Protein AF-A0A351NVY5-F1 (afdb_monomer_lite)

pLDDT: mean 91.72, std 10.59, range [46.0, 98.5]

Secondary structure (DSSP, 8-state):
-PPP----SEEEEEE-SS-TTSHHHHHHHHHHHHHHHHTTTSEEEEEE-TTSS--TTTHHHHHHTTSSSEE---GGGGTTT-GGGGGGGSTTSS-SHHHHHHH-

Radius of gyration: 17.21 Å; chains: 1; bounding box: 37×40×48 Å

Sequence (104 aa):
MSASAFAADVTMRISLQLPMKSHLGQNLQLFKKEVEAKSNGNIEVQIYDSAQLYKDKEVPAAVGSGAIEAGVASLTRYVGDVPAVDIFYQPFLFNSEEKVRKAV

Foldseek 3Di:
DDDPPPDALEEAEEEEQADLPDPVNVVVVVVQVVCCVVVVNNYHYHYDYNCPPHDQLCQVVCCVVVVGVYYDHDLVSCCVVPVVSCCVVPPPPPVDVVSVVVVD

Structure (mmCIF, N/CA/C/O backbone):
data_AF-A0A351NVY5-F1
#
_entry.id   AF-A0A351NVY5-F1
#
loop_
_atom_site.group_PDB
_atom_site.id
_atom_site.type_symbol
_atom_sit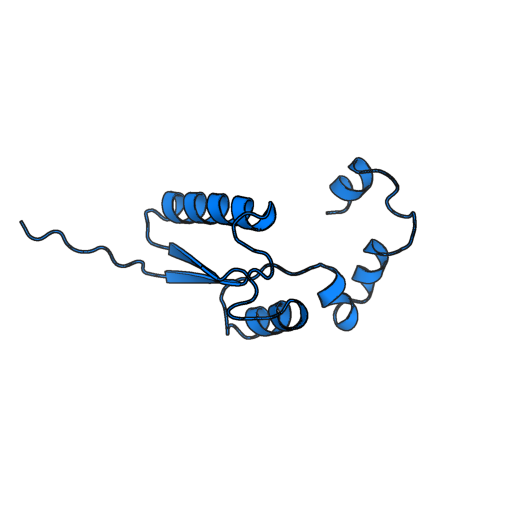e.label_atom_id
_atom_site.label_alt_id
_atom_site.label_comp_id
_atom_site.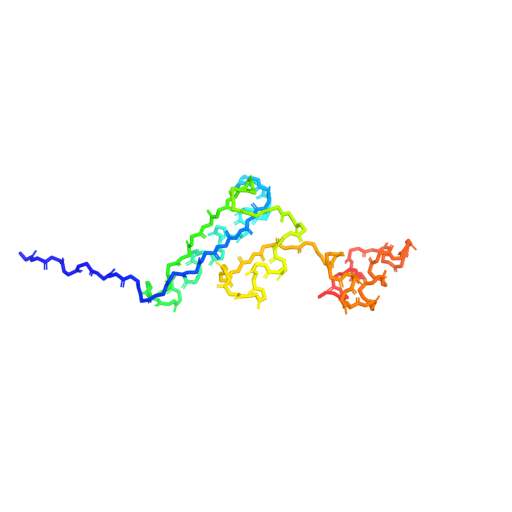label_asym_id
_atom_site.label_entity_id
_atom_site.label_seq_id
_atom_site.pdbx_PDB_ins_code
_atom_site.Cartn_x
_atom_site.Cartn_y
_atom_site.Cartn_z
_atom_site.occupancy
_atom_site.B_iso_or_equiv
_atom_site.auth_seq_id
_atom_site.auth_comp_id
_atom_site.auth_asym_id
_atom_site.auth_atom_id
_atom_site.pdbx_PDB_model_num
ATOM 1 N N . MET A 1 1 ? -21.223 22.208 26.551 1.00 46.00 1 MET A N 1
ATOM 2 C CA . MET A 1 1 ? -21.646 21.267 25.496 1.00 46.00 1 MET A CA 1
ATOM 3 C C . MET A 1 1 ? -20.537 20.244 25.360 1.00 46.00 1 MET A C 1
ATOM 5 O O . MET A 1 1 ? -19.420 20.641 25.061 1.00 46.00 1 MET A O 1
ATOM 9 N N . SER A 1 2 ? -20.800 18.987 25.713 1.00 54.53 2 SER A N 1
ATOM 10 C CA . SER A 1 2 ? -19.815 17.914 25.564 1.00 54.53 2 SER A CA 1
ATOM 11 C C . SER A 1 2 ? -19.780 17.535 24.087 1.00 54.53 2 SER A C 1
ATOM 13 O O . SER A 1 2 ? -20.818 17.171 23.539 1.00 54.53 2 SER A O 1
ATOM 15 N N . ALA A 1 3 ? -18.638 17.702 23.425 1.00 53.91 3 ALA A N 1
ATOM 16 C CA . ALA A 1 3 ? -18.465 17.204 22.069 1.00 53.91 3 ALA A CA 1
ATOM 17 C C . ALA A 1 3 ? -18.416 15.673 22.148 1.00 53.91 3 ALA A C 1
ATOM 19 O O . ALA A 1 3 ? -17.534 15.123 22.807 1.00 53.91 3 ALA A O 1
ATOM 20 N N . SER A 1 4 ? -19.375 14.984 21.527 1.00 55.31 4 SER A N 1
ATOM 21 C CA . SER A 1 4 ? -19.255 13.543 21.314 1.00 55.31 4 SER A CA 1
ATOM 22 C C . SER A 1 4 ? -18.008 13.303 20.469 1.00 55.31 4 SER A C 1
ATOM 24 O O . SER A 1 4 ? -17.909 13.807 19.351 1.00 55.31 4 SER A O 1
ATOM 26 N N . ALA A 1 5 ? -17.042 12.569 21.015 1.00 59.62 5 ALA A N 1
ATOM 27 C CA . ALA A 1 5 ? -15.935 12.048 20.235 1.00 59.62 5 ALA A CA 1
ATOM 28 C C . ALA A 1 5 ? -16.509 11.019 19.251 1.00 59.62 5 ALA A C 1
ATOM 30 O O . ALA A 1 5 ? -16.984 9.965 19.672 1.00 59.62 5 ALA A O 1
ATOM 31 N N . PHE A 1 6 ? -16.513 11.338 17.957 1.00 60.62 6 PHE A N 1
ATOM 32 C CA . PHE A 1 6 ? -16.730 10.339 16.915 1.00 60.62 6 PHE A CA 1
ATOM 33 C C . PHE A 1 6 ? -15.454 9.499 16.832 1.00 60.62 6 PHE A C 1
ATOM 35 O O . PHE A 1 6 ? -14.436 9.962 16.320 1.00 60.62 6 PHE A O 1
ATOM 42 N N . ALA A 1 7 ? -15.483 8.308 17.428 1.00 66.56 7 ALA A N 1
ATOM 43 C CA . ALA A 1 7 ? -14.469 7.293 17.177 1.00 66.56 7 ALA A CA 1
ATOM 44 C C . ALA A 1 7 ? -14.688 6.731 15.766 1.00 66.56 7 ALA A C 1
ATOM 46 O O . ALA A 1 7 ? -15.835 6.594 15.344 1.00 66.56 7 ALA A O 1
ATOM 47 N N . ALA A 1 8 ? -13.609 6.432 15.042 1.00 77.38 8 ALA A N 1
ATOM 48 C CA . ALA A 1 8 ? -13.726 5.739 13.766 1.00 77.38 8 ALA A CA 1
ATOM 49 C C . ALA A 1 8 ? -14.306 4.335 13.992 1.00 77.38 8 ALA A C 1
ATOM 51 O O . ALA A 1 8 ? -13.911 3.640 14.931 1.00 77.38 8 ALA A O 1
ATOM 52 N N . ASP A 1 9 ? -15.213 3.915 13.116 1.00 86.94 9 ASP A N 1
ATOM 53 C CA . ASP A 1 9 ? -15.832 2.589 13.186 1.00 86.94 9 ASP A CA 1
ATOM 54 C C . ASP A 1 9 ? -14.860 1.490 12.728 1.00 86.94 9 ASP A C 1
ATOM 56 O O . ASP A 1 9 ? -14.973 0.333 13.137 1.00 86.94 9 ASP A O 1
ATOM 60 N N . VAL A 1 10 ? -13.897 1.844 11.868 1.00 94.56 10 VAL A N 1
ATOM 61 C CA . VAL A 1 10 ? -12.908 0.925 11.298 1.00 94.56 10 VAL A CA 1
ATOM 62 C C . VAL A 1 10 ? -11.524 1.569 11.288 1.00 94.56 10 VAL A C 1
ATOM 64 O O . VAL A 1 10 ? -11.350 2.687 10.807 1.00 94.56 10 VAL A O 1
ATOM 67 N N . THR A 1 11 ? -10.511 0.828 11.738 1.00 96.75 11 THR A N 1
ATOM 68 C CA . THR A 1 11 ? -9.100 1.200 11.566 1.00 96.75 11 THR A CA 1
ATOM 69 C C . THR A 1 11 ? -8.475 0.346 10.466 1.00 96.75 11 THR A C 1
ATOM 71 O O . THR A 1 11 ? -8.442 -0.877 10.567 1.00 96.75 11 THR A O 1
ATOM 74 N N . MET A 1 12 ? -7.947 0.986 9.425 1.00 97.81 12 MET A N 1
ATOM 75 C CA . MET A 1 12 ? -7.156 0.351 8.375 1.00 97.81 12 MET A CA 1
ATOM 76 C C . MET A 1 12 ? -5.672 0.602 8.636 1.00 97.81 12 MET A C 1
ATOM 78 O O . MET A 1 12 ? -5.160 1.700 8.399 1.00 97.81 12 MET A O 1
ATOM 82 N N . ARG A 1 13 ? -4.956 -0.420 9.105 1.00 98.44 13 ARG A N 1
ATOM 83 C CA . ARG A 1 13 ? -3.507 -0.351 9.295 1.00 98.44 13 ARG A CA 1
ATOM 84 C C . ARG A 1 13 ? -2.806 -0.724 7.992 1.00 98.44 13 ARG A C 1
ATOM 86 O O . ARG A 1 13 ? -3.191 -1.679 7.321 1.00 98.44 13 ARG A O 1
ATOM 93 N N . ILE A 1 14 ? -1.766 0.025 7.640 1.00 98.50 14 ILE A N 1
ATOM 94 C CA . ILE A 1 14 ? -0.986 -0.169 6.416 1.00 98.50 14 ILE A CA 1
ATOM 95 C C . ILE A 1 14 ? 0.485 -0.334 6.776 1.00 98.50 14 ILE A C 1
ATOM 97 O O . ILE A 1 14 ? 1.078 0.562 7.377 1.00 98.50 14 ILE A O 1
ATOM 101 N N . SER A 1 15 ? 1.098 -1.450 6.378 1.00 98.12 15 SER A N 1
ATOM 102 C CA . SER A 1 15 ? 2.551 -1.625 6.495 1.00 98.12 15 SER A CA 1
ATOM 103 C C . SER A 1 15 ? 3.284 -1.096 5.259 1.00 98.12 15 SER A C 1
ATOM 105 O O . SER A 1 15 ? 2.919 -1.414 4.126 1.00 98.12 15 SER A O 1
ATOM 107 N N . LEU A 1 16 ? 4.344 -0.316 5.486 1.00 98.19 16 LEU A N 1
ATOM 108 C CA . LEU A 1 16 ? 5.252 0.196 4.463 1.00 98.19 16 LEU A CA 1
ATOM 109 C C . LEU A 1 16 ? 6.710 -0.057 4.875 1.00 98.19 16 LEU A C 1
ATOM 111 O O . LEU A 1 16 ? 7.127 0.232 5.993 1.00 98.19 16 LEU A O 1
ATOM 115 N N . GLN A 1 17 ? 7.523 -0.556 3.948 1.00 97.12 17 GLN A N 1
ATOM 116 C CA . GLN A 1 17 ? 8.927 -0.891 4.222 1.00 97.12 17 GLN A CA 1
ATOM 117 C C . GLN A 1 17 ? 9.853 0.322 4.133 1.00 97.12 17 GLN A C 1
ATOM 119 O O . GLN A 1 17 ? 10.921 0.335 4.740 1.00 97.12 17 GLN A O 1
ATOM 124 N N . LEU A 1 18 ? 9.459 1.337 3.366 1.00 97.44 18 LEU A N 1
ATOM 125 C CA . LEU A 1 18 ? 10.225 2.565 3.187 1.00 97.44 18 LEU A CA 1
ATOM 126 C C . LEU A 1 18 ? 9.834 3.629 4.225 1.00 97.44 18 LEU A C 1
ATOM 128 O O . LEU A 1 18 ? 8.734 3.575 4.770 1.00 97.44 18 LEU A O 1
ATOM 132 N N . PRO A 1 19 ? 10.686 4.639 4.467 1.00 97.75 19 PRO A N 1
ATOM 133 C CA . PRO A 1 19 ? 10.322 5.776 5.308 1.00 97.75 19 PRO A CA 1
ATOM 134 C C . PRO A 1 19 ? 9.189 6.621 4.707 1.00 97.75 19 PRO A C 1
ATOM 136 O O . PRO A 1 19 ? 9.086 6.736 3.480 1.00 97.75 19 PRO A O 1
ATOM 139 N N . MET A 1 20 ? 8.431 7.332 5.546 1.00 97.62 20 MET A N 1
ATOM 140 C CA . MET A 1 20 ? 7.337 8.223 5.115 1.00 97.62 20 MET A CA 1
ATOM 141 C C . MET A 1 20 ? 7.754 9.315 4.118 1.00 97.62 20 MET A C 1
ATOM 143 O O . MET A 1 20 ? 6.944 9.756 3.307 1.00 97.62 20 MET A O 1
ATOM 147 N N . LYS A 1 21 ? 9.027 9.733 4.126 1.00 97.00 21 LYS A N 1
ATOM 148 C CA . LYS A 1 21 ? 9.568 10.708 3.160 1.00 97.00 21 LYS A CA 1
ATOM 149 C C . LYS A 1 21 ? 9.746 10.158 1.737 1.00 97.00 21 LYS A C 1
ATOM 151 O O . LYS A 1 21 ? 10.026 10.931 0.827 1.00 97.00 21 LYS A O 1
ATOM 156 N N . SER A 1 22 ? 9.655 8.841 1.546 1.00 98.00 22 SER A N 1
ATOM 157 C CA . SER A 1 22 ? 9.731 8.210 0.223 1.00 98.00 22 SER A CA 1
ATOM 158 C C . SER A 1 22 ? 8.509 8.551 -0.634 1.00 98.00 22 SER A C 1
ATOM 160 O O . SER A 1 22 ? 7.460 8.922 -0.112 1.00 98.00 22 SER A O 1
ATOM 162 N N . HIS A 1 23 ? 8.615 8.372 -1.953 1.00 96.56 23 HIS A N 1
ATOM 163 C CA . HIS A 1 23 ? 7.486 8.586 -2.864 1.00 96.56 23 HIS A CA 1
ATOM 164 C C . HIS A 1 23 ? 6.274 7.702 -2.512 1.00 96.56 23 HIS A C 1
ATOM 166 O O . HIS A 1 23 ? 5.145 8.179 -2.562 1.00 96.56 23 HIS A O 1
ATOM 172 N N . LEU A 1 24 ? 6.493 6.453 -2.077 1.00 97.12 24 LEU A N 1
ATOM 173 C CA . LEU A 1 24 ? 5.416 5.571 -1.609 1.00 97.12 24 LEU A CA 1
ATOM 174 C C . LEU A 1 24 ? 4.797 6.070 -0.299 1.00 97.12 24 LEU A C 1
ATOM 176 O O . LEU A 1 24 ? 3.577 6.071 -0.170 1.00 97.12 24 LEU A O 1
ATOM 180 N N . GLY A 1 25 ? 5.617 6.554 0.638 1.00 97.94 25 GLY A N 1
ATOM 181 C CA . GLY A 1 25 ? 5.138 7.160 1.882 1.00 97.94 25 GLY A CA 1
ATOM 182 C C . GLY A 1 25 ? 4.277 8.401 1.641 1.00 97.94 25 GLY A C 1
ATOM 183 O O . GLY A 1 25 ? 3.188 8.517 2.201 1.00 97.94 25 GLY A O 1
ATOM 184 N N . GLN A 1 26 ? 4.700 9.290 0.739 1.00 98.31 26 GLN A N 1
ATOM 185 C CA . GLN A 1 26 ? 3.898 10.457 0.358 1.00 98.31 26 GLN A CA 1
ATOM 186 C C . GLN A 1 26 ? 2.595 10.066 -0.351 1.00 98.31 26 GLN A C 1
ATOM 188 O O . GLN A 1 26 ? 1.558 10.681 -0.103 1.00 98.31 26 GLN A O 1
ATOM 193 N N . ASN A 1 27 ? 2.620 9.017 -1.177 1.00 97.88 27 ASN A N 1
ATOM 194 C CA . ASN A 1 27 ? 1.417 8.512 -1.832 1.00 97.88 27 ASN A CA 1
ATOM 195 C C . ASN A 1 27 ? 0.425 7.918 -0.813 1.00 97.88 27 ASN A C 1
ATOM 197 O O . ASN A 1 27 ? -0.765 8.218 -0.863 1.00 97.88 27 ASN A O 1
ATOM 201 N N . LEU A 1 28 ? 0.907 7.159 0.180 1.00 98.25 28 LEU A N 1
ATOM 202 C CA . LEU A 1 28 ? 0.065 6.671 1.279 1.00 98.25 28 LEU A CA 1
ATOM 203 C C . LEU A 1 28 ? -0.475 7.808 2.154 1.00 98.25 28 LEU A C 1
ATOM 205 O O . LEU A 1 28 ? -1.607 7.733 2.623 1.00 98.25 28 LEU A O 1
ATOM 209 N N . GLN A 1 29 ? 0.288 8.885 2.348 1.00 98.19 29 GLN A N 1
ATOM 210 C CA . GLN A 1 29 ? -0.198 10.061 3.067 1.00 98.19 29 GLN A CA 1
ATOM 211 C C . GLN A 1 29 ? -1.371 10.734 2.341 1.00 98.19 29 GLN A C 1
ATOM 213 O O . GLN A 1 29 ? -2.294 11.219 3.001 1.00 98.19 29 GLN A O 1
ATOM 218 N N . LEU A 1 30 ? -1.343 10.772 1.005 1.00 98.31 30 LEU A N 1
ATOM 219 C CA . LEU A 1 30 ? -2.468 11.231 0.192 1.00 98.31 30 LEU A CA 1
ATOM 220 C C . LEU A 1 30 ? -3.644 10.250 0.282 1.00 98.31 30 LEU A C 1
ATOM 222 O O . LEU A 1 30 ? -4.762 10.677 0.556 1.00 98.31 30 LEU A O 1
ATOM 226 N N . PHE A 1 31 ? -3.386 8.948 0.138 1.00 98.38 31 PHE A N 1
ATOM 227 C CA . PHE A 1 31 ? -4.396 7.897 0.279 1.00 98.38 31 PHE A CA 1
ATOM 228 C C . PHE A 1 31 ? -5.138 7.985 1.620 1.00 98.38 31 PHE A C 1
ATOM 230 O O . PHE A 1 31 ? -6.364 8.016 1.630 1.00 98.38 31 PHE A O 1
ATOM 237 N N . LYS A 1 32 ? -4.409 8.117 2.738 1.00 98.38 32 LYS A N 1
ATOM 238 C CA . LYS A 1 32 ? -4.979 8.323 4.080 1.00 98.38 32 LYS A CA 1
ATOM 239 C C . LYS A 1 32 ? -5.962 9.491 4.098 1.00 98.38 32 LYS A C 1
ATOM 241 O O . LYS A 1 32 ? -7.098 9.314 4.523 1.00 98.38 32 LYS A O 1
ATOM 246 N N . LYS A 1 33 ? -5.546 10.661 3.595 1.00 98.25 33 LYS A N 1
ATOM 247 C CA . LYS A 1 33 ? -6.397 11.863 3.559 1.00 98.25 33 LYS A CA 1
ATOM 248 C C . LYS A 1 33 ? -7.666 11.636 2.739 1.00 98.25 33 LYS A C 1
ATOM 250 O O . LYS A 1 33 ? -8.746 12.015 3.176 1.00 98.25 33 LYS A O 1
ATOM 255 N N . GLU A 1 34 ? -7.537 11.016 1.569 1.00 98.38 34 GLU A N 1
ATOM 256 C CA . GLU A 1 34 ? -8.667 10.741 0.678 1.00 98.38 34 GLU A CA 1
ATOM 257 C C . GLU A 1 34 ? -9.659 9.743 1.289 1.00 98.38 34 GLU A C 1
ATOM 259 O O . GLU A 1 34 ? -10.866 9.954 1.194 1.00 98.38 34 GLU A O 1
ATOM 264 N N . VAL A 1 35 ? -9.173 8.676 1.930 1.00 98.12 35 VAL A N 1
ATOM 265 C CA . VAL A 1 35 ? -10.021 7.663 2.579 1.00 98.12 35 VAL A CA 1
ATOM 266 C C . VAL A 1 35 ? -10.749 8.248 3.782 1.00 98.12 35 VAL A C 1
ATOM 268 O O . VAL A 1 35 ? -11.965 8.092 3.893 1.00 98.12 35 VAL A O 1
ATOM 271 N N . GLU A 1 36 ? -10.042 8.964 4.654 1.00 97.69 36 GLU A N 1
ATOM 272 C CA . GLU A 1 36 ? -10.638 9.594 5.836 1.00 97.69 36 GLU A CA 1
ATOM 273 C C . GLU A 1 36 ? -11.685 10.641 5.442 1.00 97.69 36 GLU A C 1
ATOM 275 O O . GLU A 1 36 ? -12.783 10.655 5.996 1.00 97.69 36 GLU A O 1
ATOM 280 N N . ALA 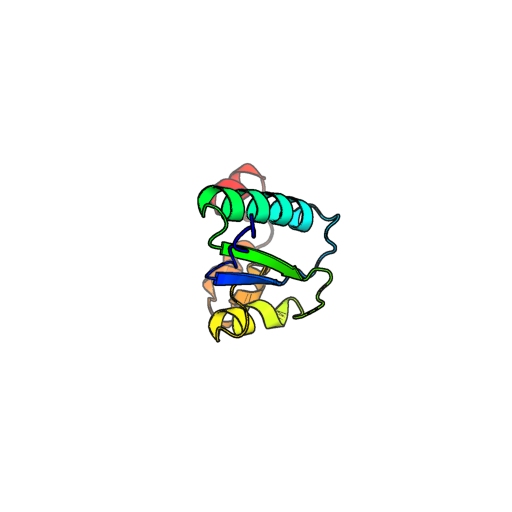A 1 37 ? -11.408 11.461 4.422 1.00 97.56 37 ALA A N 1
ATOM 281 C CA . ALA A 1 37 ? -12.366 12.445 3.926 1.00 97.56 37 ALA A CA 1
ATOM 282 C C . ALA A 1 37 ? -13.600 11.790 3.282 1.00 97.56 37 ALA A C 1
ATOM 284 O O . ALA A 1 37 ? -14.729 12.151 3.604 1.00 97.56 37 ALA A O 1
ATOM 285 N N . LYS A 1 38 ? -13.411 10.808 2.391 1.00 97.69 38 LYS A N 1
ATOM 286 C CA . LYS A 1 38 ? -14.522 10.158 1.668 1.00 97.69 38 LYS A CA 1
ATOM 287 C C . LYS A 1 38 ? -15.366 9.247 2.551 1.00 97.69 38 LYS A C 1
ATOM 289 O O . LYS A 1 38 ? -16.535 9.031 2.248 1.00 97.69 38 LYS A O 1
ATOM 294 N N . SER A 1 39 ? -14.790 8.727 3.632 1.00 96.81 39 SER A N 1
ATOM 295 C CA . SER A 1 39 ? -15.516 7.948 4.637 1.00 96.81 39 SER A CA 1
ATOM 296 C C . SER A 1 39 ? -16.188 8.813 5.706 1.00 96.81 39 SER A C 1
ATOM 298 O O . SER A 1 39 ? -16.791 8.260 6.619 1.00 96.81 39 SER A O 1
ATOM 300 N N . ASN A 1 40 ? -16.101 10.149 5.616 1.00 94.88 40 ASN A N 1
ATOM 301 C CA . ASN A 1 40 ? -16.556 11.079 6.656 1.00 94.88 40 ASN A CA 1
ATOM 302 C C . ASN A 1 40 ? -15.965 10.762 8.045 1.00 94.88 40 ASN A C 1
ATOM 304 O O . ASN A 1 40 ? -16.626 10.953 9.061 1.00 94.88 40 ASN A O 1
ATOM 308 N N . GLY A 1 41 ? -14.726 10.265 8.087 1.00 92.31 41 GLY A N 1
ATOM 309 C CA . GLY A 1 41 ? -14.042 9.870 9.319 1.00 92.31 41 GLY A CA 1
ATOM 310 C C . GLY A 1 41 ? -14.394 8.476 9.849 1.00 92.31 41 GLY A C 1
ATOM 311 O O . GLY A 1 41 ? -13.823 8.069 10.855 1.00 92.31 41 GLY A O 1
ATOM 312 N N . ASN A 1 42 ? -15.271 7.715 9.183 1.00 95.12 42 ASN A N 1
ATOM 313 C CA . ASN A 1 42 ? -15.633 6.364 9.632 1.00 95.12 42 ASN A CA 1
ATOM 314 C C . ASN A 1 42 ? -14.482 5.355 9.478 1.00 95.12 42 ASN A C 1
ATOM 316 O O . ASN A 1 42 ? -14.478 4.328 10.157 1.00 95.12 42 ASN A O 1
ATOM 320 N N . ILE A 1 43 ? -13.521 5.627 8.587 1.00 97.25 43 ILE A N 1
ATOM 321 C CA . ILE A 1 43 ? -12.310 4.820 8.411 1.00 97.25 43 ILE A CA 1
ATOM 322 C C . ILE A 1 43 ? -11.100 5.655 8.815 1.00 97.25 43 ILE A C 1
ATOM 324 O O . ILE A 1 43 ? -10.784 6.633 8.143 1.00 97.25 43 ILE A O 1
ATOM 328 N N . GLU A 1 44 ? -10.386 5.230 9.854 1.00 97.75 44 GLU A N 1
ATOM 329 C CA . GLU A 1 44 ? -9.082 5.780 10.226 1.00 97.75 44 GLU A CA 1
ATOM 330 C C . GLU A 1 44 ? -7.965 4.983 9.545 1.00 97.75 44 GLU A C 1
ATOM 332 O O . GLU A 1 44 ? -7.896 3.762 9.677 1.00 97.75 44 GLU A O 1
ATOM 337 N N . VAL A 1 45 ? -7.049 5.658 8.849 1.00 98.25 45 VAL A N 1
ATOM 338 C CA . VAL A 1 45 ? -5.897 5.000 8.215 1.00 98.25 45 VAL A CA 1
ATOM 339 C C . VAL A 1 45 ? -4.642 5.202 9.059 1.00 98.25 45 VAL A C 1
ATOM 341 O O . VAL A 1 45 ? -4.198 6.330 9.268 1.00 98.25 45 VAL A O 1
ATOM 344 N N . GLN A 1 46 ? -4.000 4.122 9.492 1.00 98.19 46 GLN A N 1
ATOM 345 C CA . GLN A 1 46 ? -2.756 4.170 10.269 1.00 98.19 46 GLN A CA 1
ATOM 346 C C . GLN A 1 46 ? -1.605 3.581 9.457 1.00 98.19 46 GLN A C 1
ATOM 348 O O . GLN A 1 46 ? -1.648 2.421 9.058 1.00 98.19 46 GLN A O 1
ATOM 353 N N . ILE A 1 47 ? -0.568 4.377 9.192 1.00 98.50 47 ILE A N 1
ATOM 354 C CA . ILE A 1 47 ? 0.570 3.961 8.363 1.00 98.50 47 ILE A CA 1
ATOM 355 C C . ILE A 1 47 ? 1.759 3.644 9.270 1.00 98.50 47 ILE A C 1
ATOM 357 O O . ILE A 1 47 ? 2.221 4.509 10.012 1.00 98.50 47 ILE A O 1
ATOM 361 N N . TYR A 1 48 ? 2.274 2.422 9.160 1.00 98.25 48 TYR A N 1
ATOM 362 C CA . TYR A 1 48 ? 3.464 1.943 9.857 1.00 98.25 48 TYR A CA 1
ATOM 363 C C . TYR A 1 48 ? 4.598 1.784 8.852 1.00 98.25 48 TYR A C 1
ATOM 365 O O . TYR A 1 48 ? 4.669 0.795 8.116 1.00 98.25 48 TYR A O 1
ATOM 373 N N . ASP A 1 49 ? 5.452 2.798 8.789 1.00 97.94 49 ASP A N 1
ATOM 374 C CA . ASP A 1 49 ? 6.540 2.900 7.824 1.00 97.94 49 ASP A CA 1
ATOM 375 C C . ASP A 1 49 ? 7.812 2.183 8.299 1.00 97.94 49 ASP A C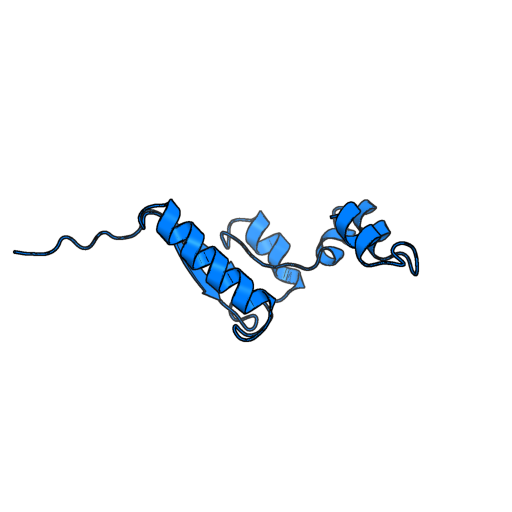 1
ATOM 377 O O . ASP A 1 49 ? 7.840 1.558 9.359 1.00 97.94 49 ASP A O 1
ATOM 381 N N . SER A 1 50 ? 8.881 2.258 7.501 1.00 97.44 50 SER A N 1
ATOM 382 C CA . SER A 1 50 ? 10.215 1.757 7.868 1.00 97.44 50 SER A CA 1
ATOM 383 C C . SER A 1 50 ? 10.232 0.297 8.355 1.00 97.44 50 SER A C 1
ATOM 385 O O . SER A 1 50 ? 11.054 -0.074 9.192 1.00 97.44 50 SER A O 1
ATOM 387 N N . ALA A 1 51 ? 9.314 -0.528 7.834 1.00 96.62 51 ALA A N 1
ATOM 388 C CA . ALA A 1 51 ? 9.128 -1.927 8.215 1.00 96.62 51 ALA A CA 1
ATOM 389 C C . ALA A 1 51 ? 8.922 -2.143 9.732 1.00 96.62 51 ALA A C 1
ATOM 391 O O . ALA A 1 51 ? 9.339 -3.170 10.265 1.00 96.62 51 ALA A O 1
ATOM 392 N N . GLN A 1 52 ? 8.272 -1.197 10.425 1.00 97.62 52 GLN A N 1
ATOM 393 C CA . GLN A 1 52 ? 7.980 -1.296 11.863 1.00 97.62 52 GLN A CA 1
ATOM 394 C C . GLN A 1 52 ? 7.183 -2.556 12.233 1.00 97.62 52 GLN A C 1
ATOM 396 O O . GLN A 1 52 ? 7.428 -3.143 13.284 1.00 97.62 52 GLN A O 1
ATOM 401 N N . LEU A 1 53 ? 6.232 -2.961 11.381 1.00 96.88 53 LEU A N 1
ATOM 402 C CA . LEU A 1 53 ? 5.390 -4.141 11.614 1.00 96.88 53 LEU A CA 1
ATOM 403 C C . LEU A 1 53 ? 5.852 -5.373 10.829 1.00 96.88 53 LEU A C 1
ATOM 405 O O . LEU A 1 53 ? 6.002 -6.442 11.411 1.00 96.88 53 LEU A O 1
ATOM 409 N N . TYR A 1 54 ? 6.074 -5.228 9.518 1.00 97.38 54 TYR A N 1
ATOM 410 C CA . TYR A 1 54 ? 6.387 -6.344 8.623 1.00 97.38 54 TYR A CA 1
ATOM 411 C C . TYR A 1 54 ? 7.475 -5.970 7.617 1.00 97.38 54 TYR A C 1
ATOM 413 O O . TYR A 1 54 ? 7.490 -4.870 7.047 1.00 97.38 54 TYR A O 1
ATOM 421 N N . LYS A 1 55 ? 8.374 -6.917 7.344 1.00 95.38 55 LYS A N 1
ATOM 422 C CA . LYS A 1 55 ? 9.345 -6.825 6.247 1.00 95.38 55 LYS A CA 1
ATOM 423 C C . LYS A 1 55 ? 8.665 -7.151 4.919 1.00 95.38 55 LYS A C 1
ATOM 425 O O . LYS A 1 55 ? 7.662 -7.849 4.879 1.00 95.38 55 LYS A O 1
ATOM 430 N N . ASP A 1 56 ? 9.270 -6.721 3.813 1.00 91.31 56 ASP A N 1
ATOM 431 C CA . ASP A 1 56 ? 8.708 -6.840 2.451 1.00 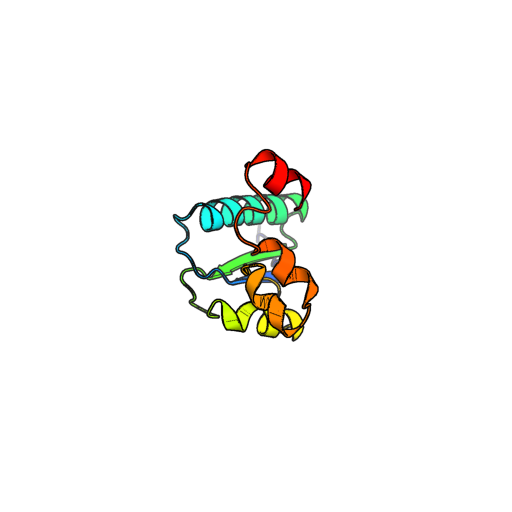91.31 56 ASP A CA 1
ATOM 432 C C . ASP A 1 56 ? 8.179 -8.250 2.112 1.00 91.31 56 ASP A C 1
ATOM 434 O O . ASP A 1 56 ? 7.098 -8.410 1.559 1.00 91.31 56 ASP A O 1
ATOM 438 N N . LYS A 1 57 ? 8.909 -9.303 2.508 1.00 92.25 57 LYS A N 1
ATOM 439 C CA . LYS A 1 57 ? 8.518 -10.700 2.244 1.00 92.25 57 LYS A CA 1
ATOM 440 C C . LYS A 1 57 ? 7.343 -11.212 3.088 1.00 92.25 57 LYS A C 1
ATOM 442 O O . LYS A 1 57 ? 6.797 -12.258 2.771 1.00 92.25 57 LYS A O 1
ATOM 447 N N . GLU A 1 58 ? 7.013 -10.533 4.181 1.00 95.12 58 GLU A N 1
ATOM 448 C CA . GLU A 1 58 ? 5.984 -10.946 5.145 1.00 95.12 58 GLU A CA 1
ATOM 449 C C . GLU A 1 58 ? 4.628 -10.302 4.829 1.00 95.12 58 GLU A C 1
ATOM 451 O O . GLU A 1 58 ? 3.593 -10.838 5.222 1.00 95.12 58 GLU A O 1
ATOM 456 N N . VAL A 1 59 ? 4.622 -9.183 4.091 1.00 96.19 59 VAL A N 1
ATOM 457 C CA . VAL A 1 59 ? 3.414 -8.393 3.805 1.00 96.19 59 VAL A CA 1
ATOM 458 C C . VAL A 1 59 ? 2.303 -9.213 3.138 1.00 96.19 59 VAL A C 1
ATOM 460 O O . VAL A 1 59 ? 1.185 -9.156 3.650 1.00 96.19 59 VAL A O 1
ATOM 463 N N . PRO A 1 60 ? 2.549 -10.002 2.067 1.00 94.50 60 PRO A N 1
ATOM 464 C CA . PRO A 1 60 ? 1.474 -10.761 1.424 1.00 94.50 60 PRO A CA 1
ATOM 465 C C . PRO A 1 60 ? 0.757 -11.723 2.378 1.00 94.50 60 PRO A C 1
ATOM 467 O O . PRO A 1 60 ? -0.470 -11.761 2.415 1.00 94.50 60 PRO A O 1
ATOM 470 N N . ALA A 1 61 ? 1.514 -12.451 3.205 1.00 94.69 61 ALA A N 1
ATOM 471 C CA . ALA A 1 61 ? 0.953 -13.387 4.176 1.00 94.69 61 ALA A CA 1
ATOM 472 C C . ALA A 1 61 ? 0.231 -12.666 5.329 1.00 94.69 61 ALA A C 1
ATOM 474 O O . ALA A 1 61 ? -0.822 -13.119 5.784 1.00 94.69 61 ALA A O 1
ATOM 475 N N . ALA A 1 62 ? 0.764 -11.531 5.794 1.00 97.31 62 ALA A N 1
ATOM 476 C CA . ALA A 1 62 ? 0.138 -10.732 6.846 1.00 97.31 62 ALA A CA 1
ATOM 477 C C . ALA A 1 62 ? -1.219 -10.162 6.402 1.00 97.31 62 ALA A C 1
ATOM 479 O O . ALA A 1 62 ? -2.188 -10.242 7.154 1.00 97.31 62 ALA A O 1
ATOM 480 N N . VAL A 1 63 ? -1.308 -9.649 5.170 1.00 96.69 63 VAL A N 1
ATOM 481 C CA . VAL A 1 63 ? -2.573 -9.171 4.591 1.00 96.69 63 VAL A CA 1
ATOM 482 C C . VAL A 1 63 ? -3.517 -10.342 4.311 1.00 96.69 63 VAL A C 1
ATOM 484 O O . VAL A 1 63 ? -4.671 -10.313 4.728 1.00 96.69 63 VAL A O 1
ATOM 487 N N . GLY A 1 64 ? -3.034 -11.413 3.672 1.00 94.81 64 GLY A N 1
ATOM 488 C CA . GLY A 1 64 ? -3.858 -12.571 3.304 1.00 94.81 64 GLY A CA 1
ATOM 489 C C . GLY A 1 64 ? -4.457 -13.331 4.495 1.00 94.81 64 GLY A C 1
ATOM 490 O O . GLY A 1 64 ? -5.525 -13.921 4.367 1.00 94.81 64 GLY A O 1
ATOM 491 N N . SER A 1 65 ? -3.804 -13.290 5.660 1.00 96.94 65 SER A N 1
ATOM 492 C CA . SER A 1 65 ? -4.329 -13.860 6.913 1.00 96.94 65 SER A CA 1
ATOM 493 C C . SER A 1 65 ? -5.239 -12.912 7.701 1.00 96.94 65 SER A C 1
ATOM 495 O O . SER A 1 65 ? -5.839 -13.337 8.686 1.00 96.94 65 SER A O 1
ATOM 497 N N . GLY A 1 66 ? -5.338 -11.639 7.303 1.00 97.00 66 GLY A N 1
ATOM 498 C CA . GLY A 1 66 ? -6.068 -10.608 8.045 1.00 97.00 66 GLY A CA 1
ATOM 499 C C . GLY A 1 66 ? -5.343 -10.094 9.294 1.00 97.00 66 GLY A C 1
ATOM 500 O O . GLY A 1 66 ? -5.960 -9.442 10.131 1.00 97.00 66 GLY A O 1
ATOM 501 N N . ALA A 1 67 ? -4.041 -10.364 9.448 1.00 98.00 67 ALA A N 1
ATOM 502 C CA . ALA A 1 67 ? -3.248 -9.832 10.560 1.00 98.00 67 ALA A CA 1
ATOM 503 C C . ALA A 1 67 ? -3.071 -8.303 10.474 1.00 98.00 67 ALA A C 1
ATOM 505 O O . ALA A 1 67 ? -2.915 -7.632 11.501 1.00 98.00 67 ALA A O 1
ATOM 506 N N . ILE A 1 68 ? -3.119 -7.761 9.254 1.00 98.19 68 ILE A N 1
ATOM 507 C CA . ILE A 1 68 ? -3.125 -6.332 8.938 1.00 98.19 68 ILE A CA 1
ATOM 508 C C . ILE A 1 68 ? -4.055 -6.068 7.748 1.00 98.19 68 ILE A C 1
ATOM 510 O O . ILE A 1 68 ? -4.165 -6.902 6.853 1.00 98.19 68 ILE A O 1
ATOM 514 N N . GLU A 1 69 ? -4.722 -4.915 7.727 1.00 97.94 69 GLU A N 1
ATOM 515 C CA . GLU A 1 69 ? -5.765 -4.627 6.736 1.00 97.94 69 GLU A CA 1
ATOM 516 C C . GLU A 1 69 ? -5.191 -4.330 5.344 1.00 97.94 69 GLU A C 1
ATOM 518 O O . GLU A 1 69 ? -5.825 -4.639 4.336 1.00 97.94 69 GLU A O 1
ATOM 523 N N . ALA A 1 70 ? -3.993 -3.743 5.271 1.00 97.88 70 ALA A N 1
ATOM 524 C CA . ALA A 1 70 ? -3.309 -3.493 4.011 1.00 97.88 70 ALA A CA 1
ATOM 525 C C . ALA A 1 70 ? -1.780 -3.437 4.161 1.00 97.88 70 ALA A C 1
ATOM 527 O O . ALA A 1 70 ? -1.210 -3.302 5.247 1.00 97.88 70 ALA A O 1
ATOM 528 N N . GLY A 1 71 ? -1.090 -3.492 3.027 1.00 96.94 71 GLY A N 1
ATOM 529 C CA . GLY A 1 71 ? 0.348 -3.290 2.966 1.00 96.94 71 GLY A CA 1
ATOM 530 C C . GLY A 1 71 ? 0.818 -2.976 1.557 1.00 96.94 71 GLY A C 1
ATOM 531 O O . GLY A 1 71 ? 0.123 -3.236 0.576 1.00 96.94 71 GLY A O 1
ATOM 532 N N . VAL A 1 72 ? 2.009 -2.399 1.468 1.00 96.31 72 VAL A N 1
ATOM 533 C CA . VAL A 1 72 ? 2.703 -2.181 0.199 1.00 96.31 72 VAL A CA 1
ATOM 534 C C . VAL A 1 72 ? 3.650 -3.351 -0.025 1.00 96.31 72 VAL A C 1
ATOM 536 O O . VAL A 1 72 ? 4.434 -3.683 0.855 1.00 96.31 72 VAL A O 1
ATOM 539 N N . ALA A 1 73 ? 3.575 -3.984 -1.191 1.00 92.31 73 ALA A N 1
ATOM 540 C CA . ALA A 1 73 ? 4.440 -5.100 -1.545 1.00 92.31 73 ALA A CA 1
ATOM 541 C C . ALA A 1 73 ? 4.910 -4.963 -2.991 1.00 92.31 73 ALA A C 1
ATOM 543 O O . ALA A 1 73 ? 4.158 -4.525 -3.864 1.00 92.31 73 ALA A O 1
ATOM 544 N N . SER A 1 74 ? 6.153 -5.368 -3.252 1.00 89.12 74 SER A N 1
ATOM 545 C CA . SER A 1 74 ? 6.618 -5.558 -4.625 1.00 89.12 74 SER A CA 1
ATOM 546 C C . SER A 1 74 ? 5.871 -6.720 -5.274 1.00 89.12 74 SER A C 1
ATOM 548 O O . SER A 1 74 ? 5.688 -7.767 -4.649 1.00 89.12 74 SER A O 1
ATOM 550 N N . LEU A 1 75 ? 5.514 -6.573 -6.551 1.00 88.38 75 LEU A N 1
ATOM 551 C CA . LEU A 1 75 ? 4.853 -7.626 -7.317 1.00 88.38 75 LEU A CA 1
ATOM 552 C C . LEU A 1 75 ? 5.672 -8.936 -7.304 1.00 88.38 75 LEU A C 1
ATOM 554 O O . LEU A 1 75 ? 5.090 -10.004 -7.142 1.00 88.38 75 LEU A O 1
ATOM 558 N N . THR A 1 76 ? 7.015 -8.872 -7.323 1.00 84.38 76 THR A N 1
ATOM 559 C CA . THR A 1 76 ? 7.911 -10.047 -7.175 1.00 84.38 76 THR A CA 1
ATOM 560 C C . THR A 1 76 ? 7.591 -10.936 -5.980 1.00 84.38 76 THR A C 1
ATOM 562 O O . THR A 1 76 ? 7.915 -12.123 -6.003 1.00 84.38 76 THR A O 1
ATOM 565 N N . ARG A 1 77 ? 7.018 -10.395 -4.899 1.00 89.69 77 ARG A N 1
ATOM 566 C CA . ARG A 1 77 ? 6.722 -11.187 -3.698 1.00 89.69 77 ARG A CA 1
ATOM 567 C C . ARG A 1 77 ? 5.686 -12.273 -3.947 1.00 89.69 77 ARG A C 1
ATOM 569 O O . ARG A 1 77 ? 5.647 -13.223 -3.178 1.00 89.69 77 ARG A O 1
ATOM 576 N N . TYR A 1 78 ? 4.948 -12.176 -5.046 1.00 87.44 78 TYR A N 1
ATOM 577 C CA . TYR A 1 78 ? 3.933 -13.137 -5.447 1.00 87.44 78 TYR A CA 1
ATOM 578 C C . TYR A 1 78 ? 4.432 -14.187 -6.449 1.00 87.44 78 TYR A C 1
ATOM 580 O O . TYR A 1 78 ? 3.646 -15.038 -6.841 1.00 87.44 78 TYR A O 1
ATOM 588 N N . VAL A 1 79 ? 5.711 -14.190 -6.859 1.00 84.31 79 VAL A N 1
ATOM 589 C CA . VAL A 1 79 ? 6.226 -15.149 -7.868 1.00 84.31 79 VAL A CA 1
ATOM 590 C C . VAL A 1 79 ? 6.057 -16.611 -7.433 1.00 84.31 79 VAL A C 1
ATOM 592 O O . VAL A 1 79 ? 5.768 -17.464 -8.267 1.00 84.31 79 VAL A O 1
ATOM 595 N N . GLY A 1 80 ? 6.204 -16.904 -6.136 1.00 83.56 80 GLY A N 1
ATOM 596 C CA . GLY A 1 80 ? 6.035 -18.263 -5.604 1.00 83.56 80 GLY A CA 1
ATOM 597 C C . GLY A 1 80 ? 4.596 -18.785 -5.674 1.00 83.56 80 GLY A C 1
ATOM 598 O O . GLY A 1 80 ? 4.399 -19.984 -5.847 1.00 83.56 80 GLY A O 1
ATOM 599 N N . ASP A 1 81 ? 3.612 -17.886 -5.591 1.00 85.81 81 ASP A N 1
ATOM 600 C CA . ASP A 1 81 ? 2.184 -18.227 -5.588 1.00 85.81 81 ASP A CA 1
ATOM 601 C C . ASP A 1 81 ? 1.554 -18.085 -6.982 1.00 85.81 81 ASP A C 1
ATOM 603 O O . ASP A 1 81 ? 0.671 -18.851 -7.366 1.00 85.81 81 ASP A O 1
ATOM 607 N N . VAL A 1 82 ? 2.020 -17.107 -7.763 1.00 89.12 82 VAL A N 1
ATOM 608 C CA . VAL A 1 82 ? 1.533 -16.777 -9.104 1.00 89.12 82 VAL A CA 1
ATOM 609 C C . VAL A 1 82 ? 2.723 -16.745 -10.070 1.00 89.12 82 VAL A C 1
ATOM 611 O O . VAL A 1 82 ? 3.293 -15.679 -10.314 1.00 89.12 82 VAL A O 1
ATOM 614 N N . PRO A 1 83 ? 3.081 -17.884 -10.696 1.00 88.00 83 PRO A N 1
ATOM 615 C CA . PRO A 1 83 ? 4.232 -17.964 -11.602 1.00 88.00 83 PRO A CA 1
ATOM 616 C C . PRO A 1 83 ? 4.175 -16.976 -12.775 1.00 88.00 83 PRO A C 1
ATOM 618 O O . PRO A 1 83 ? 5.206 -16.520 -13.259 1.00 88.00 83 PRO A O 1
ATOM 621 N N . ALA A 1 84 ? 2.970 -16.596 -13.216 1.00 89.25 84 ALA A N 1
ATOM 622 C CA . ALA A 1 84 ? 2.776 -15.626 -14.294 1.00 89.25 84 ALA A CA 1
ATOM 623 C C . ALA A 1 84 ? 3.354 -14.235 -13.979 1.00 89.25 84 ALA A C 1
ATOM 625 O O . ALA A 1 84 ? 3.643 -13.483 -14.903 1.00 89.25 84 ALA A O 1
ATOM 626 N N . VAL A 1 85 ? 3.559 -13.894 -12.702 1.00 90.19 85 VAL A N 1
ATOM 627 C CA . VAL A 1 85 ? 4.180 -12.629 -12.287 1.00 90.19 85 VAL A CA 1
ATOM 628 C C . VAL A 1 85 ? 5.612 -12.490 -12.806 1.00 90.19 85 VAL A C 1
ATOM 630 O O . VAL A 1 85 ? 6.063 -11.373 -13.064 1.00 90.19 85 VAL A O 1
ATOM 633 N N . ASP A 1 86 ? 6.316 -13.602 -13.011 1.00 88.69 86 ASP A N 1
ATOM 634 C CA . ASP A 1 86 ? 7.716 -13.596 -13.439 1.00 88.69 86 ASP A CA 1
ATOM 635 C C . ASP A 1 86 ? 7.909 -12.925 -14.813 1.00 88.69 86 ASP A C 1
ATOM 637 O O . ASP A 1 86 ? 8.963 -12.356 -15.099 1.00 88.69 86 ASP A O 1
ATOM 641 N N . ILE A 1 87 ? 6.846 -12.860 -15.632 1.00 89.00 87 ILE A N 1
ATOM 642 C CA . ILE A 1 87 ? 6.861 -12.131 -16.906 1.00 89.00 87 ILE A CA 1
ATOM 643 C C . ILE A 1 87 ? 7.239 -10.657 -16.720 1.00 89.00 87 ILE A C 1
ATOM 645 O O . ILE A 1 87 ? 7.927 -10.096 -17.570 1.00 89.00 87 ILE A O 1
ATOM 649 N N . PHE A 1 88 ? 6.867 -10.039 -15.591 1.00 88.06 88 PHE A N 1
ATOM 650 C CA . PHE A 1 88 ? 7.165 -8.631 -15.331 1.00 88.06 88 PHE A CA 1
ATOM 651 C C . PHE A 1 88 ? 8.642 -8.352 -15.041 1.00 88.06 88 PHE A C 1
ATOM 653 O O . PHE A 1 88 ? 9.058 -7.192 -15.023 1.00 88.06 88 PHE A O 1
ATOM 660 N N . TYR A 1 89 ? 9.435 -9.406 -14.857 1.00 86.19 89 TYR A N 1
ATOM 661 C CA . TYR A 1 89 ? 10.854 -9.340 -14.534 1.00 86.19 89 TYR A CA 1
ATOM 662 C C . TYR A 1 89 ? 11.749 -9.841 -15.669 1.00 86.19 89 TYR A C 1
ATOM 664 O O . TYR A 1 89 ? 12.974 -9.805 -15.540 1.00 86.19 89 TYR A O 1
ATOM 672 N N . GLN A 1 90 ? 11.164 -10.234 -16.805 1.00 90.75 90 GLN A N 1
ATOM 673 C CA . GLN A 1 90 ? 11.926 -10.633 -17.980 1.00 90.75 90 GLN A CA 1
ATOM 674 C C . GLN A 1 90 ? 12.760 -9.448 -18.507 1.00 90.75 90 GLN A C 1
ATOM 676 O O . GLN A 1 90 ? 12.191 -8.406 -18.868 1.00 90.75 90 GLN A O 1
ATOM 681 N N . PRO A 1 91 ? 14.099 -9.579 -18.599 1.00 91.75 91 PRO A N 1
ATOM 682 C CA . PRO A 1 91 ? 14.955 -8.494 -19.055 1.00 91.75 91 PRO A CA 1
ATOM 683 C C . PRO A 1 91 ? 14.516 -7.944 -20.414 1.00 91.75 91 PRO A C 1
ATOM 685 O O . PRO A 1 91 ? 14.252 -8.694 -21.352 1.00 91.75 91 PRO A O 1
ATOM 688 N N . PHE A 1 92 ? 14.462 -6.614 -20.516 1.00 92.69 92 PHE A N 1
ATOM 689 C CA . PHE A 1 92 ? 14.108 -5.864 -21.729 1.00 92.69 92 PHE A CA 1
ATOM 690 C C . PHE A 1 92 ? 12.683 -6.072 -22.273 1.00 92.69 92 PHE A C 1
ATOM 692 O O . PHE A 1 92 ? 12.359 -5.483 -23.306 1.00 92.69 92 PHE A O 1
ATOM 699 N N . LEU A 1 93 ? 11.808 -6.826 -21.591 1.00 92.94 93 LEU A N 1
ATOM 700 C CA . LEU A 1 93 ? 10.416 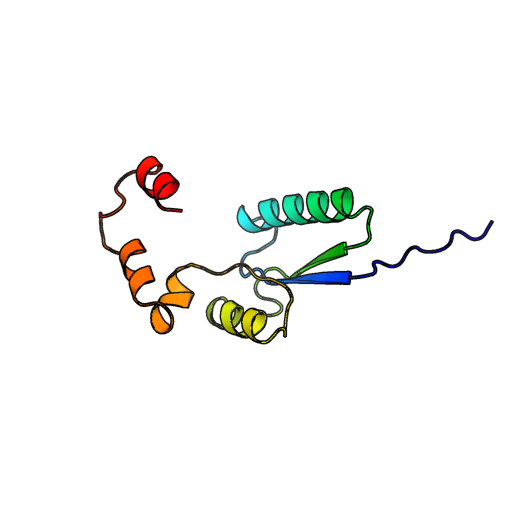-6.997 -22.022 1.00 92.94 93 LEU A CA 1
ATOM 701 C C . LEU A 1 93 ? 9.660 -5.657 -22.024 1.00 92.94 93 LEU A C 1
ATOM 703 O O . LEU A 1 93 ? 9.025 -5.285 -23.015 1.00 92.94 93 LEU A O 1
ATOM 707 N N . PHE A 1 94 ? 9.793 -4.895 -20.937 1.00 93.19 94 PHE A N 1
ATOM 708 C CA . PHE A 1 94 ? 9.299 -3.524 -20.840 1.00 93.19 94 PHE A CA 1
ATOM 709 C C . PHE A 1 94 ? 10.448 -2.537 -21.032 1.00 93.19 94 PHE A C 1
ATOM 711 O O . PHE A 1 94 ? 11.155 -2.174 -20.098 1.00 93.19 94 PHE A O 1
ATOM 718 N N . ASN A 1 95 ? 10.640 -2.104 -22.274 1.00 93.81 95 ASN A N 1
ATOM 719 C CA . ASN A 1 95 ? 11.727 -1.204 -22.662 1.00 93.81 95 ASN A CA 1
ATOM 720 C C . ASN A 1 95 ? 11.315 0.279 -22.763 1.00 93.81 95 ASN A C 1
ATOM 722 O O . ASN A 1 95 ? 12.059 1.084 -23.316 1.00 93.81 95 ASN A O 1
ATOM 726 N N . SER A 1 96 ? 10.136 0.645 -22.257 1.00 94.75 96 SER A N 1
ATOM 727 C CA . SER A 1 96 ? 9.695 2.036 -22.109 1.00 94.75 96 SER A CA 1
ATOM 728 C C . SER A 1 96 ? 8.728 2.170 -20.933 1.00 94.75 96 SER A C 1
ATOM 730 O O . SER A 1 96 ? 8.025 1.214 -20.599 1.00 94.75 96 SER A O 1
ATOM 732 N N . GLU A 1 97 ? 8.649 3.360 -20.330 1.00 92.69 97 GLU A N 1
ATOM 733 C CA . GLU A 1 97 ? 7.665 3.629 -19.270 1.00 92.69 97 GLU A CA 1
ATOM 734 C C . GLU A 1 97 ? 6.231 3.405 -19.773 1.00 92.69 97 GLU A C 1
ATOM 736 O O . GLU A 1 97 ? 5.420 2.823 -19.063 1.00 92.69 97 GLU A O 1
ATOM 741 N N . GLU A 1 98 ? 5.923 3.781 -21.019 1.00 95.88 98 GLU A N 1
ATOM 742 C CA . GLU A 1 98 ? 4.597 3.569 -21.614 1.00 95.88 98 GLU A CA 1
ATOM 743 C C . GLU A 1 98 ? 4.193 2.087 -21.617 1.00 95.88 98 GLU A C 1
ATOM 745 O O . GLU A 1 98 ? 3.051 1.753 -21.306 1.00 95.88 98 GLU A O 1
ATOM 750 N N . LYS A 1 99 ? 5.129 1.182 -21.929 1.00 94.00 99 LYS A N 1
ATOM 751 C CA . LYS A 1 99 ? 4.863 -0.259 -21.883 1.00 94.00 99 LYS A CA 1
ATOM 752 C C . LYS A 1 99 ? 4.646 -0.755 -20.459 1.00 94.00 99 LYS A C 1
ATOM 754 O O . LYS A 1 99 ? 3.758 -1.575 -20.264 1.00 94.00 99 LYS A O 1
ATOM 759 N N . VAL A 1 100 ? 5.402 -0.237 -19.485 1.00 91.62 100 VAL A N 1
ATOM 760 C CA . VAL A 1 100 ? 5.163 -0.533 -18.062 1.00 91.62 100 VAL A CA 1
ATOM 761 C C . VAL A 1 100 ? 3.752 -0.088 -17.681 1.00 91.62 100 VAL A C 1
ATOM 763 O O . VAL A 1 100 ? 2.978 -0.903 -17.203 1.00 91.62 100 VAL A O 1
ATOM 766 N N . ARG A 1 101 ? 3.377 1.165 -17.976 1.00 91.62 101 ARG A N 1
ATOM 767 C CA . ARG A 1 101 ? 2.059 1.750 -17.660 1.00 91.62 101 ARG A CA 1
ATOM 768 C C . ARG A 1 101 ? 0.884 1.030 -18.317 1.00 91.62 101 ARG A C 1
ATOM 770 O O . ARG A 1 101 ? -0.198 1.046 -17.759 1.00 91.62 101 ARG A O 1
ATOM 777 N N . LYS A 1 102 ? 1.070 0.449 -19.506 1.00 92.62 102 LYS A N 1
ATOM 778 C CA . LYS A 1 102 ? 0.044 -0.365 -20.181 1.00 92.62 102 LYS A CA 1
ATOM 779 C C . LYS A 1 102 ? -0.120 -1.756 -19.568 1.00 92.62 102 LYS A C 1
ATOM 781 O O . LYS A 1 102 ? -1.142 -2.389 -19.805 1.00 92.62 102 LYS A O 1
ATOM 786 N N . ALA A 1 103 ? 0.900 -2.251 -18.871 1.00 87.50 103 ALA A N 1
ATOM 787 C CA . ALA A 1 103 ? 0.925 -3.599 -18.316 1.00 87.50 103 ALA A CA 1
ATOM 788 C C . ALA A 1 103 ? 0.437 -3.674 -16.859 1.00 87.50 103 ALA A C 1
ATOM 790 O O . ALA A 1 103 ? 0.131 -4.776 -16.405 1.00 87.50 103 ALA A O 1
ATOM 791 N N . VAL A 1 104 ? 0.389 -2.540 -16.145 1.00 76.19 104 VAL A N 1
ATOM 792 C CA . VAL A 1 104 ? -0.073 -2.431 -14.747 1.00 76.19 104 VAL A CA 1
ATOM 793 C C . VAL A 1 104 ? -1.382 -1.670 -14.610 1.00 76.19 104 VAL A C 1
ATOM 795 O O . VAL A 1 104 ? -1.623 -0.752 -15.423 1.00 76.19 104 VAL A O 1
#